Protein AF-A0A367RB56-F1 (afdb_monomer_lite)

Structure (mmCIF, N/CA/C/O backbone):
data_AF-A0A367RB56-F1
#
_entry.id   AF-A0A367RB56-F1
#
loop_
_atom_site.group_PDB
_atom_site.id
_atom_site.type_symbol
_atom_site.label_atom_id
_atom_site.label_alt_id
_atom_site.label_comp_id
_atom_site.label_asym_id
_atom_site.label_entity_id
_atom_site.label_seq_id
_atom_site.pdbx_PDB_ins_code
_atom_site.Cartn_x
_atom_site.Cartn_y
_atom_site.Cartn_z
_atom_site.occupancy
_atom_site.B_iso_or_equiv
_atom_site.auth_seq_id
_atom_site.auth_comp_id
_atom_site.auth_asym_id
_atom_site.auth_atom_id
_atom_site.pdbx_PDB_model_num
ATOM 1 N N . MET A 1 1 ? -29.519 39.371 35.992 1.00 47.78 1 MET A N 1
ATOM 2 C CA . MET A 1 1 ? -29.813 38.003 35.518 1.00 47.78 1 MET A CA 1
ATOM 3 C C . MET A 1 1 ? -28.816 37.725 34.419 1.00 47.78 1 MET A C 1
ATOM 5 O O . MET A 1 1 ? -29.099 37.953 33.251 1.00 47.78 1 MET A O 1
ATOM 9 N N . ASP A 1 2 ? -27.610 37.357 34.830 1.00 45.00 2 ASP A N 1
ATOM 10 C CA . ASP A 1 2 ? -26.538 36.986 33.920 1.00 45.00 2 ASP A CA 1
ATOM 11 C C . ASP A 1 2 ? -26.847 35.583 33.413 1.00 45.00 2 ASP A C 1
ATOM 13 O O . ASP A 1 2 ? -26.989 34.663 34.217 1.00 45.00 2 ASP A O 1
ATOM 17 N N . ASN A 1 3 ? -26.997 35.410 32.101 1.00 49.38 3 ASN A N 1
ATOM 18 C CA . ASN A 1 3 ? -27.002 34.071 31.533 1.00 49.38 3 ASN A CA 1
ATOM 19 C C . ASN A 1 3 ? -26.177 34.021 30.247 1.00 49.38 3 ASN A C 1
ATOM 21 O O . A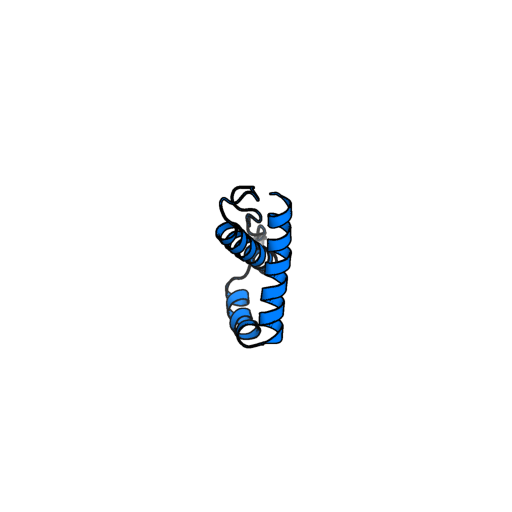SN A 1 3 ? -26.659 34.260 29.146 1.00 49.38 3 ASN A O 1
ATOM 25 N N . VAL A 1 4 ? -24.891 33.755 30.485 1.00 50.22 4 VAL A N 1
ATOM 26 C CA . VAL A 1 4 ? -24.063 32.754 29.806 1.00 50.22 4 VAL A CA 1
ATOM 27 C C . VAL A 1 4 ? -24.116 32.779 28.276 1.00 50.22 4 VAL A C 1
ATOM 29 O O . VAL A 1 4 ? -24.927 32.121 27.630 1.00 50.22 4 VAL A O 1
ATOM 32 N N . ILE A 1 5 ? -23.126 33.463 27.701 1.00 54.69 5 ILE A N 1
ATOM 33 C CA . ILE A 1 5 ? -22.627 33.192 26.353 1.00 54.69 5 ILE A CA 1
ATOM 34 C C . ILE A 1 5 ? -22.073 31.762 26.373 1.00 54.69 5 ILE A C 1
ATOM 36 O O . ILE A 1 5 ? -21.042 31.499 26.991 1.00 54.69 5 ILE A O 1
ATOM 40 N N . ALA A 1 6 ? -22.763 30.826 25.726 1.00 54.59 6 ALA A N 1
ATOM 41 C CA . ALA A 1 6 ? -22.189 29.522 25.427 1.00 54.59 6 ALA A CA 1
ATOM 42 C C . ALA A 1 6 ? -21.023 29.724 24.441 1.00 54.59 6 ALA A C 1
ATOM 44 O O . ALA A 1 6 ? -21.240 30.317 23.380 1.00 54.59 6 ALA A O 1
ATOM 45 N N . PRO A 1 7 ? -19.798 29.251 24.727 1.00 45.75 7 PRO A N 1
ATOM 46 C CA . PRO A 1 7 ? -18.762 29.234 23.713 1.00 45.75 7 PRO A CA 1
ATOM 47 C C . PRO A 1 7 ? -19.122 28.137 22.709 1.00 45.75 7 PRO A C 1
ATOM 49 O O . PRO A 1 7 ? -19.023 26.944 22.999 1.00 45.75 7 PRO A O 1
ATOM 52 N N . THR A 1 8 ? -19.556 28.535 21.515 1.00 48.00 8 THR A N 1
ATOM 53 C CA . THR A 1 8 ? -19.615 27.658 20.346 1.00 48.00 8 THR A CA 1
ATOM 54 C C . THR A 1 8 ? -18.187 27.298 19.954 1.00 48.00 8 THR A C 1
ATOM 56 O O . THR A 1 8 ? -17.585 27.884 19.058 1.00 48.00 8 THR A O 1
ATOM 59 N N . ASN A 1 9 ? -17.617 26.318 20.654 1.00 54.50 9 ASN A N 1
ATOM 60 C CA . ASN A 1 9 ? -16.356 25.706 20.274 1.00 54.50 9 ASN A CA 1
ATOM 61 C C . ASN A 1 9 ? -16.612 24.808 19.056 1.00 54.50 9 ASN A C 1
ATOM 63 O O . ASN A 1 9 ? -16.694 23.585 19.150 1.00 54.50 9 ASN A O 1
ATOM 67 N N . SER A 1 10 ? -16.821 25.439 17.900 1.00 50.00 10 SER A N 1
ATOM 68 C CA . SER A 1 10 ? -16.792 24.764 16.612 1.00 50.00 10 SER A CA 1
ATOM 69 C C . SER A 1 10 ? -15.331 24.446 16.325 1.00 50.00 10 SER A C 1
ATOM 71 O O . SER A 1 10 ? -14.608 25.210 15.687 1.00 50.00 10 SER A O 1
ATOM 73 N N . SER A 1 11 ? -14.866 23.321 16.865 1.00 52.44 11 SER A N 1
ATOM 74 C CA . SER A 1 11 ? -13.654 22.672 16.387 1.00 52.44 11 SER A CA 1
ATOM 75 C C . SER A 1 11 ? -13.943 22.177 14.973 1.00 52.44 11 SER A C 1
ATOM 77 O O . SER A 1 11 ? -14.310 21.024 14.759 1.00 52.44 11 SER A O 1
ATOM 79 N N . ILE A 1 12 ? -13.843 23.082 14.000 1.00 54.88 12 ILE A N 1
ATOM 80 C CA . ILE A 1 12 ? -13.777 22.735 12.587 1.00 54.88 12 ILE A CA 1
ATOM 81 C C . ILE A 1 12 ? -12.493 21.921 12.452 1.00 54.88 12 ILE A C 1
ATOM 83 O O . ILE A 1 12 ? -11.396 22.473 12.370 1.00 54.88 12 ILE A O 1
ATOM 87 N N . VAL A 1 13 ? -12.616 20.596 12.512 1.00 57.00 13 VAL A N 1
ATOM 88 C CA . VAL A 1 13 ? -11.519 19.685 12.204 1.00 57.00 13 VAL A CA 1
ATOM 89 C C . VAL A 1 13 ? -11.229 19.890 10.722 1.00 57.00 13 VAL A C 1
ATOM 91 O O . VAL A 1 13 ? -11.895 19.313 9.864 1.00 57.00 13 VAL A O 1
ATOM 94 N N . LYS A 1 14 ? -10.283 20.786 10.408 1.00 53.03 14 LYS A N 1
ATOM 95 C CA . LYS A 1 14 ? -9.750 20.932 9.053 1.00 53.03 14 LYS A CA 1
ATOM 96 C C . LYS A 1 14 ? -9.305 19.527 8.624 1.00 53.03 14 LYS A C 1
ATOM 98 O O . LYS A 1 14 ? -8.536 18.909 9.368 1.00 53.03 14 LYS A O 1
ATOM 103 N N . PRO A 1 15 ? -9.786 19.001 7.481 1.00 59.31 15 PRO A N 1
ATOM 104 C CA . PRO A 1 15 ? -9.302 17.732 6.965 1.00 59.31 15 PRO A CA 1
ATOM 105 C C . PRO A 1 15 ? -7.773 17.776 6.929 1.00 59.31 15 PRO A C 1
ATOM 107 O O . PRO A 1 15 ? -7.219 18.812 6.540 1.00 59.31 15 PRO A O 1
ATOM 110 N N . PRO A 1 16 ? -7.076 16.717 7.368 1.00 62.50 16 PRO A N 1
ATOM 111 C CA . PRO A 1 16 ? -5.629 16.730 7.336 1.00 62.50 16 PRO A CA 1
ATOM 112 C C . PRO A 1 16 ? -5.170 16.985 5.906 1.00 62.50 16 PRO A C 1
ATOM 114 O O . PRO A 1 16 ? -5.650 16.373 4.952 1.00 62.50 16 PRO A O 1
ATOM 117 N N . GLU A 1 17 ? -4.246 17.924 5.769 1.00 78.88 17 GLU A N 1
ATOM 118 C CA . GLU A 1 17 ? -3.645 18.275 4.493 1.00 78.88 17 GLU A CA 1
ATOM 119 C C . GLU A 1 17 ? -2.691 17.138 4.102 1.00 78.88 17 GLU A C 1
ATOM 121 O O . GLU A 1 17 ? -1.525 17.102 4.492 1.00 78.88 17 GLU A O 1
ATOM 126 N N . VAL A 1 18 ? -3.231 16.114 3.435 1.00 84.69 18 VAL A N 1
ATOM 127 C CA . VAL A 1 18 ? -2.476 14.937 2.995 1.00 84.69 18 VAL A CA 1
ATOM 128 C C . VAL A 1 18 ? -2.035 15.153 1.554 1.00 84.69 18 VAL A C 1
ATOM 130 O O . VAL A 1 18 ? -2.850 15.176 0.637 1.00 84.69 18 VAL A O 1
ATOM 133 N N . THR A 1 19 ? -0.727 15.268 1.334 1.00 90.88 19 THR A N 1
ATOM 134 C CA . THR A 1 19 ? -0.154 15.243 -0.016 1.00 90.88 19 THR A CA 1
ATOM 135 C C . THR A 1 19 ? -0.310 13.847 -0.611 1.00 90.88 19 THR A C 1
ATOM 137 O O . THR A 1 19 ? 0.283 12.901 -0.099 1.00 90.88 19 THR A O 1
ATOM 140 N N . LEU A 1 20 ? -1.089 13.720 -1.689 1.00 89.88 20 LEU A N 1
ATOM 141 C CA . LEU A 1 20 ? -1.388 12.433 -2.333 1.00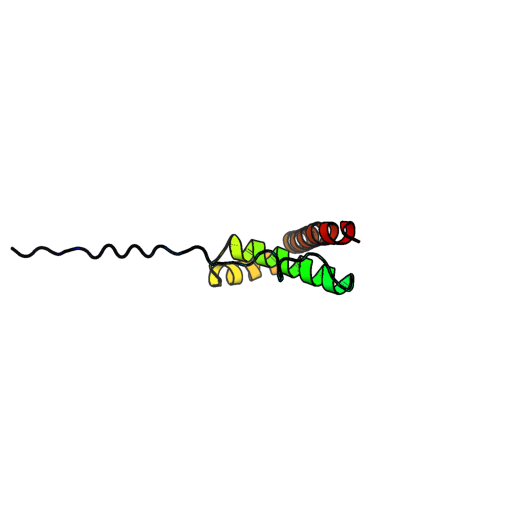 89.88 20 LEU A CA 1
ATOM 142 C C . LEU A 1 20 ? -0.359 12.030 -3.390 1.00 89.88 20 LEU A C 1
ATOM 144 O O . LEU A 1 20 ? -0.102 10.843 -3.566 1.00 89.88 20 LEU A O 1
ATOM 148 N N . VAL A 1 21 ? 0.265 13.013 -4.043 1.00 90.19 21 VAL A N 1
ATOM 149 C CA . VAL A 1 21 ? 1.326 12.803 -5.035 1.00 90.19 21 VAL A CA 1
ATOM 150 C C . VAL A 1 21 ? 2.614 13.441 -4.511 1.00 90.19 21 VAL A C 1
ATOM 152 O O . VAL A 1 21 ? 2.760 14.666 -4.554 1.00 90.19 21 VAL A O 1
ATOM 155 N N . PRO A 1 22 ? 3.550 12.647 -3.965 1.00 87.06 22 PRO A N 1
ATOM 156 C CA . PRO A 1 22 ? 4.837 13.157 -3.505 1.00 87.06 22 PRO A CA 1
ATOM 157 C C . PRO A 1 22 ? 5.578 13.893 -4.627 1.00 87.06 22 PRO A C 1
ATOM 159 O O . PRO A 1 22 ? 5.625 13.411 -5.754 1.00 87.06 22 PRO A O 1
ATOM 162 N N . ASN A 1 23 ? 6.155 15.059 -4.321 1.00 86.12 23 ASN A N 1
ATOM 163 C CA . ASN A 1 23 ? 6.895 15.903 -5.274 1.00 86.12 23 ASN A CA 1
ATOM 164 C C . ASN A 1 23 ? 6.102 16.316 -6.530 1.00 86.12 23 ASN A C 1
ATOM 166 O O . ASN A 1 23 ? 6.698 16.822 -7.477 1.00 86.12 23 ASN A O 1
ATOM 170 N N . ASN A 1 24 ? 4.781 16.095 -6.549 1.00 87.50 24 ASN A N 1
ATOM 171 C CA . ASN A 1 24 ? 3.913 16.319 -7.703 1.00 87.50 24 ASN A CA 1
ATOM 172 C C . ASN A 1 24 ? 4.439 15.680 -9.009 1.00 87.50 24 ASN A C 1
ATOM 174 O O . ASN A 1 24 ? 4.274 16.239 -10.091 1.00 87.50 24 ASN A O 1
ATOM 178 N N . SER A 1 25 ? 5.109 14.528 -8.903 1.00 85.94 25 SER A N 1
ATOM 179 C CA . SER A 1 25 ? 5.717 13.830 -10.036 1.00 85.94 25 SER A CA 1
ATOM 180 C C . SER A 1 25 ? 5.470 12.330 -9.947 1.00 85.94 25 SER A C 1
ATOM 182 O O . SER A 1 25 ? 5.545 11.739 -8.870 1.00 85.94 25 SER A O 1
ATOM 184 N N . LEU A 1 26 ? 5.202 11.723 -11.103 1.00 86.75 26 LEU A N 1
ATOM 185 C CA . LEU A 1 26 ? 5.124 10.272 -11.277 1.00 86.75 26 LEU A CA 1
ATOM 186 C C . LEU A 1 26 ? 6.390 9.705 -11.942 1.00 86.75 26 LEU A C 1
ATOM 188 O O . LEU A 1 26 ? 6.480 8.507 -12.179 1.00 86.75 26 LEU A O 1
ATOM 192 N N . LEU A 1 27 ? 7.376 10.547 -12.258 1.00 86.06 27 LEU A N 1
ATOM 193 C CA . LEU A 1 27 ? 8.633 10.090 -12.843 1.00 86.06 27 LEU A CA 1
ATOM 194 C C . LEU A 1 27 ? 9.522 9.483 -11.758 1.00 86.06 27 LEU A C 1
ATOM 196 O O . LEU A 1 27 ? 9.759 10.100 -10.717 1.00 86.06 27 LEU A O 1
ATOM 200 N N . THR A 1 28 ? 10.041 8.287 -12.024 1.00 87.38 28 THR A N 1
ATOM 201 C CA . THR A 1 28 ? 10.956 7.578 -11.125 1.00 87.38 28 THR A CA 1
ATOM 202 C C . THR A 1 28 ? 12.166 7.063 -11.883 1.00 87.38 28 THR A C 1
ATOM 204 O O . THR A 1 28 ? 12.027 6.559 -12.992 1.00 87.38 28 THR A O 1
ATOM 207 N N . GLU A 1 29 ? 13.340 7.143 -11.263 1.00 87.38 29 GLU A N 1
ATOM 208 C CA . GLU A 1 29 ? 14.619 6.779 -11.890 1.00 87.38 29 GLU A CA 1
ATOM 209 C C . GLU A 1 29 ? 14.745 5.279 -12.186 1.00 87.38 29 GLU A C 1
ATOM 211 O O . GLU A 1 29 ? 15.426 4.883 -13.127 1.00 87.38 29 GLU A O 1
ATOM 216 N N . THR A 1 30 ? 14.093 4.430 -11.384 1.00 89.56 30 THR A N 1
ATOM 217 C CA . THR A 1 30 ? 14.130 2.972 -11.542 1.00 89.56 30 THR A CA 1
ATOM 218 C C . THR A 1 30 ? 12.767 2.344 -11.235 1.00 89.56 30 THR A C 1
ATOM 220 O O . THR A 1 30 ? 11.980 2.925 -10.479 1.00 89.56 30 THR A O 1
ATOM 223 N N . PRO A 1 31 ? 12.484 1.130 -11.749 1.00 90.19 31 PRO A N 1
ATOM 224 C CA . PRO A 1 31 ? 11.258 0.402 -11.419 1.00 90.19 31 PRO A CA 1
ATOM 225 C C . PRO A 1 31 ? 11.067 0.156 -9.916 1.00 90.19 31 PRO A C 1
ATOM 227 O O . PRO A 1 31 ? 9.942 0.208 -9.430 1.00 90.19 31 PRO A O 1
ATOM 230 N N . GLU A 1 32 ? 12.151 -0.064 -9.166 1.00 92.38 32 GLU A N 1
ATOM 231 C CA . GLU A 1 32 ? 12.100 -0.248 -7.710 1.00 92.38 32 GLU A CA 1
ATOM 232 C C . GLU A 1 32 ? 11.620 1.030 -7.002 1.00 92.38 32 GLU A C 1
ATOM 234 O O . GLU A 1 32 ? 10.722 0.982 -6.161 1.00 92.38 32 GLU A O 1
ATOM 239 N N . VAL A 1 33 ? 12.134 2.197 -7.407 1.00 90.56 33 VAL A N 1
ATOM 240 C CA . VAL A 1 33 ? 11.660 3.494 -6.891 1.00 90.56 33 VAL A CA 1
ATOM 241 C C . VAL A 1 33 ? 10.190 3.720 -7.266 1.00 90.56 33 VAL A C 1
ATOM 243 O O . VAL A 1 33 ? 9.401 4.144 -6.419 1.00 90.56 33 VAL A O 1
ATOM 246 N N . GLY A 1 34 ? 9.790 3.364 -8.490 1.00 91.06 34 GLY A N 1
ATOM 247 C CA . GLY A 1 34 ? 8.386 3.366 -8.921 1.00 91.06 34 GLY A CA 1
ATOM 248 C C . GLY A 1 34 ? 7.497 2.483 -8.046 1.00 91.06 34 GLY A C 1
ATOM 249 O O . GLY A 1 34 ? 6.404 2.886 -7.638 1.00 91.06 34 GLY A O 1
ATOM 250 N N . ARG A 1 35 ? 7.979 1.292 -7.680 1.00 93.12 35 ARG A N 1
ATOM 251 C CA . ARG A 1 35 ? 7.247 0.360 -6.818 1.00 93.12 35 ARG A CA 1
ATOM 252 C C . ARG A 1 35 ? 7.071 0.920 -5.411 1.00 93.12 35 ARG A C 1
ATOM 254 O O . ARG A 1 35 ? 5.973 0.849 -4.858 1.00 93.12 35 ARG A O 1
ATOM 261 N N . GLN A 1 36 ? 8.116 1.517 -4.847 1.00 93.62 36 GLN A N 1
ATOM 262 C CA . GLN A 1 36 ? 8.054 2.170 -3.538 1.00 93.62 36 GLN A CA 1
ATOM 263 C C . GLN A 1 36 ? 7.115 3.386 -3.546 1.00 93.62 36 GLN A C 1
ATOM 265 O O . GLN A 1 36 ? 6.354 3.584 -2.591 1.00 93.62 36 GLN A O 1
ATOM 270 N N . LEU A 1 37 ? 7.109 4.168 -4.631 1.00 93.06 37 LEU A N 1
ATOM 271 C CA . LEU A 1 37 ? 6.186 5.288 -4.808 1.00 93.06 37 LEU A CA 1
ATOM 272 C C . LEU A 1 37 ? 4.726 4.813 -4.866 1.00 93.06 37 LEU A C 1
ATOM 274 O O . LEU A 1 37 ? 3.888 5.368 -4.155 1.00 93.06 37 LEU A O 1
ATOM 278 N N . ALA A 1 38 ? 4.438 3.736 -5.602 1.00 93.81 38 ALA A N 1
ATOM 279 C CA . ALA A 1 38 ? 3.110 3.119 -5.645 1.00 93.81 38 ALA A CA 1
ATOM 280 C C . ALA A 1 38 ? 2.628 2.668 -4.252 1.00 93.81 38 ALA A C 1
ATOM 282 O O . ALA A 1 38 ? 1.496 2.953 -3.858 1.00 93.81 38 ALA A O 1
ATOM 283 N N . VAL A 1 39 ? 3.499 2.031 -3.456 1.00 95.38 39 VAL A N 1
ATOM 284 C CA . VAL A 1 39 ? 3.182 1.656 -2.061 1.00 95.38 39 VAL A CA 1
ATOM 285 C C . VAL A 1 39 ? 2.866 2.894 -1.222 1.00 95.38 39 VAL A C 1
ATOM 287 O O . VAL A 1 39 ? 1.920 2.894 -0.428 1.00 95.38 39 VAL A O 1
ATOM 290 N N . LYS A 1 40 ? 3.660 3.958 -1.372 1.00 94.06 40 LYS A N 1
ATOM 291 C CA . LYS A 1 40 ? 3.460 5.208 -0.635 1.00 94.06 40 LYS A CA 1
ATOM 292 C C . LYS A 1 40 ? 2.121 5.851 -0.991 1.00 94.06 40 LYS A C 1
ATOM 294 O O . LYS A 1 40 ? 1.391 6.224 -0.076 1.00 94.06 40 LYS A O 1
ATOM 299 N N . MET A 1 41 ? 1.780 5.939 -2.273 1.00 94.19 41 MET A N 1
ATOM 300 C CA . MET A 1 41 ? 0.511 6.510 -2.733 1.00 94.19 41 MET A CA 1
ATOM 301 C C . MET A 1 41 ? -0.693 5.709 -2.231 1.00 94.19 41 MET A C 1
ATOM 303 O O . MET A 1 41 ? -1.588 6.298 -1.624 1.00 94.19 41 MET A O 1
ATOM 307 N N . ALA A 1 42 ? -0.655 4.376 -2.323 1.00 94.62 42 ALA A N 1
ATOM 308 C CA . ALA A 1 42 ? -1.704 3.520 -1.762 1.00 94.62 42 ALA A CA 1
ATOM 309 C C . ALA A 1 42 ? -1.930 3.789 -0.257 1.00 94.62 42 ALA A C 1
ATOM 311 O O . ALA A 1 42 ? -3.063 3.935 0.203 1.00 94.62 42 ALA A O 1
ATOM 312 N N . ARG A 1 43 ? -0.853 3.938 0.527 1.00 93.62 43 ARG A N 1
ATOM 313 C CA . ARG A 1 43 ? -0.942 4.266 1.964 1.00 93.62 43 ARG A CA 1
ATOM 314 C C . ARG A 1 43 ? -1.475 5.677 2.230 1.00 93.62 43 ARG A C 1
ATOM 316 O O . ARG A 1 43 ? -2.147 5.883 3.241 1.00 93.62 43 ARG A O 1
ATOM 323 N N . LEU A 1 44 ? -1.167 6.644 1.366 1.00 93.94 44 LEU A N 1
ATOM 324 C CA . LEU A 1 44 ? -1.651 8.022 1.491 1.00 93.94 44 LEU A CA 1
ATOM 325 C C . LEU A 1 44 ? -3.162 8.108 1.274 1.00 93.94 44 LEU A C 1
ATOM 327 O O . LEU A 1 44 ? -3.819 8.843 2.009 1.00 93.94 44 LEU A O 1
ATOM 331 N N . ILE A 1 45 ? -3.720 7.303 0.366 1.00 93.62 45 ILE A N 1
ATOM 332 C CA . ILE A 1 45 ? -5.174 7.172 0.211 1.00 93.62 45 ILE A CA 1
ATOM 333 C C . ILE A 1 45 ? -5.811 6.659 1.507 1.00 93.62 45 ILE A C 1
ATOM 335 O O . ILE A 1 45 ? -6.743 7.282 2.002 1.00 93.62 45 ILE A O 1
ATOM 339 N N . ILE A 1 46 ? -5.258 5.613 2.133 1.00 93.12 46 ILE A N 1
ATOM 340 C CA . ILE A 1 46 ? -5.775 5.108 3.421 1.00 93.12 46 ILE A CA 1
ATOM 341 C C . ILE A 1 46 ? -5.698 6.174 4.524 1.00 93.12 46 ILE A C 1
ATOM 343 O O . ILE A 1 46 ? -6.622 6.311 5.328 1.00 93.12 46 ILE A O 1
ATOM 347 N N . LYS A 1 47 ? -4.611 6.955 4.560 1.00 92.12 47 LYS A N 1
ATOM 348 C CA . LYS A 1 47 ? -4.453 8.071 5.504 1.00 92.12 47 LYS A CA 1
ATOM 349 C C . LYS A 1 47 ? -5.468 9.191 5.254 1.00 92.12 47 LYS A C 1
ATOM 351 O O . LYS A 1 47 ? -5.930 9.797 6.215 1.00 92.12 47 LYS A O 1
ATOM 356 N N . LEU A 1 48 ? -5.806 9.464 3.995 1.00 92.81 48 LEU A N 1
ATOM 357 C CA . LEU A 1 48 ? -6.839 10.429 3.627 1.00 92.81 48 LEU A CA 1
ATOM 358 C C . LEU A 1 48 ? -8.231 9.937 4.049 1.00 92.81 48 LEU A C 1
ATOM 360 O O . LEU A 1 48 ? -8.992 10.699 4.638 1.00 92.81 48 LEU A O 1
ATOM 364 N N . THR A 1 49 ? -8.561 8.673 3.769 1.00 92.25 49 THR A N 1
ATOM 365 C CA . THR A 1 49 ? -9.892 8.106 4.049 1.00 92.25 49 THR A CA 1
ATOM 366 C C . THR A 1 49 ? -10.133 7.866 5.535 1.00 92.25 49 THR A C 1
ATOM 368 O O . THR A 1 49 ? -11.259 8.000 6.006 1.00 92.25 49 THR A O 1
ATOM 371 N N . GLN A 1 50 ? -9.085 7.504 6.279 1.00 93.56 50 GLN A N 1
ATOM 372 C CA . GLN A 1 50 ? -9.121 7.354 7.728 1.00 93.56 50 GLN A CA 1
ATOM 373 C C . GLN A 1 50 ? -8.017 8.222 8.341 1.00 93.56 50 GLN A C 1
ATOM 375 O O . GLN A 1 50 ? -6.884 7.749 8.454 1.00 93.56 50 GLN A O 1
ATOM 380 N N . PRO A 1 51 ? -8.310 9.476 8.728 1.00 90.44 51 PRO A N 1
ATOM 381 C CA . PRO A 1 51 ? -7.309 10.398 9.264 1.00 90.44 51 PRO A CA 1
ATOM 382 C C . PRO A 1 51 ? -6.829 10.022 10.673 1.00 90.44 51 PRO A C 1
ATOM 384 O O . PRO A 1 51 ? -5.688 10.328 11.027 1.00 90.44 51 PRO A O 1
ATOM 387 N N . ASP A 1 52 ? -7.645 9.293 11.433 1.00 92.19 52 ASP A N 1
ATOM 388 C CA . ASP A 1 52 ? -7.352 8.828 12.789 1.00 92.19 52 ASP A CA 1
ATOM 389 C C . ASP A 1 52 ? -6.281 7.722 12.786 1.00 92.19 52 ASP A C 1
ATOM 391 O O . ASP A 1 52 ? -6.446 6.661 12.1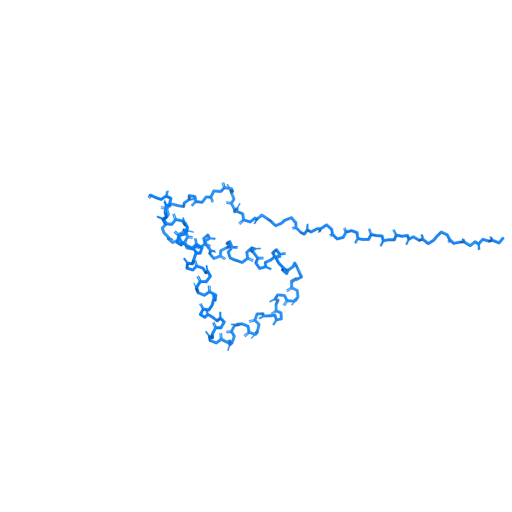78 1.00 92.19 52 ASP A O 1
ATOM 395 N N . GLU A 1 53 ? -5.152 7.983 13.442 1.00 92.38 53 GLU A N 1
ATOM 396 C CA . GLU A 1 53 ? -4.036 7.042 13.517 1.00 92.38 53 GLU A CA 1
ATOM 397 C C . GLU A 1 53 ? -4.325 5.828 14.395 1.00 92.38 53 GLU A C 1
ATOM 399 O O . GLU A 1 53 ? -3.953 4.715 14.016 1.00 92.38 53 GLU A O 1
ATOM 404 N N . GLU A 1 54 ? -5.029 6.012 15.510 1.00 94.12 54 GLU A N 1
ATOM 405 C CA . GLU A 1 54 ? -5.347 4.922 16.430 1.00 94.12 54 GLU A CA 1
ATOM 406 C C . GLU A 1 54 ? -6.243 3.896 15.739 1.00 94.12 54 GLU A C 1
ATOM 408 O O . GLU A 1 54 ? -5.966 2.694 15.780 1.00 94.12 54 GLU A O 1
ATOM 413 N N . LYS A 1 55 ? -7.243 4.366 14.984 1.00 94.69 55 LYS A N 1
ATOM 414 C CA . LYS A 1 55 ? -8.093 3.487 14.165 1.00 94.69 55 LYS A CA 1
ATOM 415 C C . LYS A 1 55 ? -7.303 2.742 13.096 1.00 94.69 55 LYS A C 1
ATOM 417 O O . LYS A 1 55 ? -7.541 1.556 12.882 1.00 94.69 55 LYS A O 1
ATOM 422 N N . ARG A 1 56 ? -6.352 3.394 12.415 1.00 93.94 56 ARG A N 1
ATOM 423 C CA . ARG A 1 56 ? -5.504 2.707 11.419 1.00 93.94 56 ARG A CA 1
ATOM 424 C C . ARG A 1 56 ? -4.625 1.635 12.059 1.00 93.94 56 ARG A C 1
ATOM 426 O O . ARG A 1 56 ? -4.423 0.592 11.439 1.00 93.94 56 ARG A O 1
ATOM 433 N N . ASN A 1 57 ? -4.119 1.878 13.267 1.00 93.94 57 ASN A N 1
ATOM 434 C CA . ASN A 1 57 ? -3.323 0.897 14.001 1.00 93.94 57 ASN A CA 1
ATOM 435 C C . ASN A 1 57 ? -4.173 -0.317 14.392 1.00 93.94 57 ASN A C 1
ATOM 437 O O . ASN A 1 57 ? -3.763 -1.438 14.119 1.00 93.94 57 ASN A O 1
ATOM 441 N N . GLN A 1 58 ? -5.391 -0.106 14.898 1.00 94.56 58 GLN A N 1
ATOM 442 C CA . GLN A 1 58 ? -6.329 -1.197 15.201 1.00 94.56 58 GLN A CA 1
ATOM 443 C C . GLN A 1 58 ? -6.690 -2.023 13.954 1.00 94.56 58 GLN A C 1
ATOM 445 O O . GLN A 1 58 ? -6.713 -3.250 13.993 1.00 94.56 58 GLN A O 1
ATOM 450 N N . LEU A 1 59 ? -6.932 -1.367 12.813 1.00 93.81 59 LEU A N 1
ATOM 451 C CA . LEU A 1 59 ? -7.245 -2.057 11.555 1.00 93.81 59 LEU A CA 1
ATOM 452 C C . LEU A 1 59 ? -6.062 -2.869 11.007 1.00 93.81 59 LEU A C 1
ATOM 454 O O . LEU A 1 59 ? -6.278 -3.823 10.258 1.00 93.81 59 LEU A O 1
ATOM 458 N N . ARG A 1 60 ? -4.823 -2.515 11.370 1.00 92.75 60 ARG A N 1
ATOM 459 C CA . ARG A 1 60 ? -3.614 -3.220 10.924 1.00 92.75 60 ARG A CA 1
ATOM 460 C C . ARG A 1 60 ? -3.535 -4.647 11.435 1.00 92.75 60 ARG A C 1
ATOM 462 O O . ARG A 1 60 ? -3.108 -5.516 10.678 1.00 92.75 60 ARG A O 1
ATOM 469 N N . ASP A 1 61 ? -4.004 -4.891 12.649 1.00 93.38 61 ASP A N 1
ATOM 470 C CA . ASP A 1 61 ? -4.060 -6.241 13.208 1.00 93.38 61 ASP A CA 1
ATOM 471 C C . ASP A 1 61 ? -5.075 -7.118 12.464 1.00 93.38 61 ASP A C 1
ATOM 473 O O . ASP A 1 61 ? -4.876 -8.324 12.339 1.00 93.38 61 ASP A O 1
ATOM 477 N N . VAL A 1 62 ? -6.128 -6.511 11.907 1.00 94.38 62 VAL A N 1
ATOM 478 C CA . VAL A 1 62 ? -7.133 -7.217 11.104 1.00 94.38 62 VAL A CA 1
ATOM 479 C C . VAL A 1 62 ? -6.554 -7.596 9.743 1.00 94.38 62 VAL A C 1
ATOM 481 O O . VAL A 1 62 ? -6.403 -8.779 9.444 1.00 94.38 62 VAL A O 1
ATOM 484 N N . TYR A 1 63 ? -6.177 -6.611 8.919 1.00 93.00 63 TYR A N 1
ATOM 485 C CA . TYR A 1 63 ? -5.750 -6.910 7.546 1.00 93.00 63 TYR A CA 1
ATOM 486 C C . TYR A 1 63 ? -4.372 -7.576 7.472 1.00 93.00 63 TYR A C 1
ATOM 488 O O . TYR A 1 63 ? -4.068 -8.235 6.481 1.00 93.00 63 TYR A O 1
ATOM 496 N N . GLY A 1 64 ? -3.525 -7.406 8.493 1.00 93.94 64 GLY A N 1
ATOM 497 C CA . GLY A 1 64 ? -2.199 -8.021 8.554 1.00 93.94 64 GLY A CA 1
ATOM 498 C C . GLY A 1 64 ? -2.230 -9.533 8.783 1.00 93.94 64 GLY A C 1
ATOM 499 O O . GLY A 1 64 ? -1.265 -10.209 8.434 1.00 93.94 64 GLY A O 1
ATOM 500 N N . ASN A 1 65 ? -3.331 -10.058 9.329 1.00 94.81 65 ASN A N 1
ATOM 501 C CA . ASN A 1 65 ? -3.510 -11.479 9.635 1.00 94.81 65 ASN A CA 1
ATOM 502 C C . ASN A 1 65 ? -4.542 -12.173 8.725 1.00 94.81 65 ASN A C 1
ATOM 504 O O . ASN A 1 65 ? -4.809 -13.360 8.896 1.00 94.81 65 ASN A O 1
ATOM 508 N N . ASP A 1 66 ? -5.108 -11.460 7.747 1.00 97.56 66 ASP A N 1
ATOM 509 C CA . ASP A 1 66 ? -6.081 -11.995 6.794 1.00 97.56 66 ASP A CA 1
ATOM 510 C C . ASP A 1 66 ? -5.446 -12.157 5.402 1.00 97.56 66 ASP A C 1
ATOM 512 O O . ASP A 1 66 ? -5.052 -11.188 4.751 1.00 97.56 66 ASP A O 1
ATOM 516 N N . ALA A 1 67 ? -5.361 -13.400 4.917 1.00 96.56 67 ALA A N 1
ATOM 517 C CA . ALA A 1 67 ? -4.724 -13.713 3.638 1.00 96.56 67 ALA A CA 1
ATOM 518 C C . ALA A 1 67 ? -5.399 -13.030 2.434 1.00 96.56 67 ALA A C 1
ATOM 520 O O . ALA A 1 67 ? -4.711 -12.605 1.503 1.00 96.56 67 ALA A O 1
ATOM 521 N N . MET A 1 68 ? -6.729 -12.905 2.434 1.00 97.31 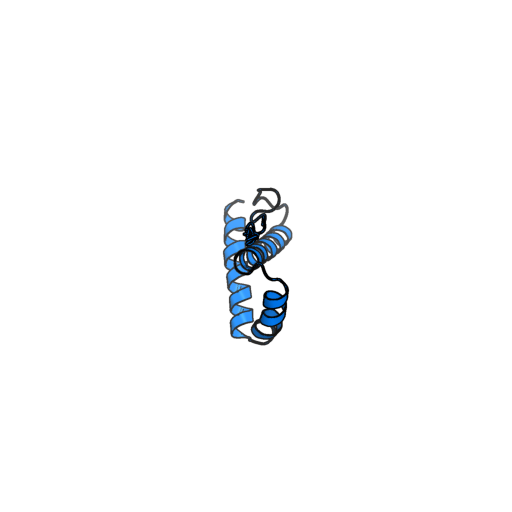68 MET A N 1
ATOM 522 C CA . MET A 1 68 ? -7.457 -12.253 1.342 1.00 97.31 68 MET A CA 1
ATOM 523 C C . MET A 1 68 ? -7.212 -10.748 1.353 1.00 97.31 68 MET A C 1
ATOM 525 O O . MET A 1 68 ? -7.015 -10.149 0.292 1.00 97.31 68 MET A O 1
ATOM 529 N N . MET A 1 69 ? -7.139 -10.140 2.538 1.00 96.56 69 MET A N 1
ATOM 530 C CA . MET A 1 69 ? -6.794 -8.724 2.656 1.00 96.56 69 MET A CA 1
ATOM 531 C C . MET A 1 69 ? -5.341 -8.451 2.253 1.00 96.56 69 MET A C 1
ATOM 533 O O . MET A 1 69 ? -5.085 -7.466 1.560 1.00 96.56 69 MET A O 1
ATOM 537 N N . LEU A 1 70 ? -4.394 -9.334 2.588 1.00 95.94 70 LEU A N 1
ATOM 538 C CA . LEU A 1 70 ? -3.005 -9.218 2.125 1.00 95.94 70 LEU A CA 1
ATOM 539 C C . LEU A 1 70 ? -2.902 -9.283 0.593 1.00 95.94 70 LEU A C 1
ATOM 541 O O . LEU A 1 70 ? -2.172 -8.492 -0.013 1.00 95.94 70 LEU A O 1
ATOM 545 N N . ILE A 1 71 ? -3.674 -10.163 -0.053 1.00 97.12 71 ILE A N 1
ATOM 546 C CA . ILE A 1 71 ? -3.773 -10.203 -1.519 1.00 97.12 71 ILE A CA 1
ATOM 547 C C . ILE A 1 71 ? -4.380 -8.899 -2.053 1.00 97.12 71 ILE A C 1
ATOM 549 O O . ILE A 1 71 ? -3.844 -8.330 -3.005 1.00 97.12 71 ILE A O 1
ATOM 553 N N . ALA A 1 72 ? -5.445 -8.383 -1.434 1.00 96.69 72 ALA A N 1
ATOM 554 C CA . ALA A 1 72 ? -6.083 -7.129 -1.842 1.00 96.69 72 ALA A CA 1
ATOM 555 C C . ALA A 1 72 ? -5.135 -5.919 -1.737 1.00 96.69 72 ALA A C 1
ATOM 557 O O . ALA A 1 72 ? -5.114 -5.064 -2.630 1.00 96.69 72 ALA A O 1
ATOM 558 N N . VAL A 1 73 ? -4.287 -5.873 -0.703 1.00 95.69 73 VAL A N 1
ATOM 559 C CA . VAL A 1 73 ? -3.205 -4.881 -0.593 1.00 95.69 73 VAL A CA 1
ATOM 560 C C . VAL A 1 73 ? -2.242 -5.031 -1.772 1.00 95.69 73 VAL A C 1
ATOM 562 O O . VAL A 1 73 ? -1.941 -4.046 -2.446 1.00 95.69 73 VAL A O 1
ATOM 565 N N . GLY A 1 74 ? -1.812 -6.256 -2.082 1.00 96.31 74 GLY A N 1
ATOM 566 C CA . GLY A 1 74 ? -0.958 -6.537 -3.239 1.00 96.31 74 GLY A CA 1
ATOM 567 C C . GLY A 1 74 ? -1.552 -6.044 -4.565 1.00 96.31 74 GLY A C 1
ATOM 568 O O . GLY A 1 74 ? -0.854 -5.372 -5.330 1.00 96.31 74 GLY A O 1
ATOM 569 N N . GLN A 1 75 ? -2.840 -6.313 -4.802 1.00 9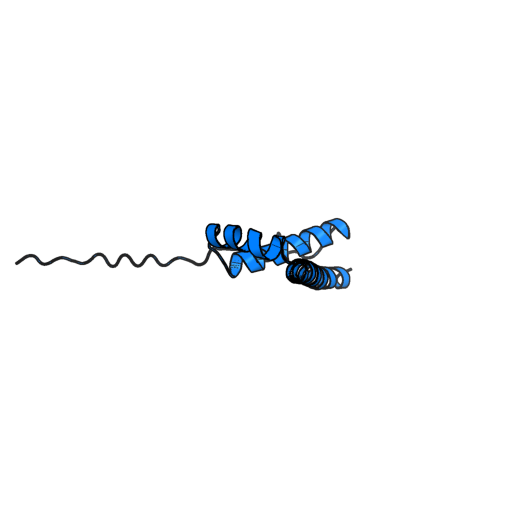6.81 75 GLN A N 1
ATOM 570 C CA . GLN A 1 75 ? -3.578 -5.883 -5.999 1.00 96.81 75 GLN A CA 1
ATOM 571 C C . GLN A 1 75 ? -3.700 -4.359 -6.097 1.00 96.81 75 GLN A C 1
ATOM 573 O O . GLN A 1 75 ? -3.502 -3.785 -7.170 1.00 96.81 75 GLN A O 1
ATOM 578 N N . THR A 1 76 ? -3.952 -3.689 -4.970 1.00 95.56 76 THR A N 1
ATOM 579 C CA . THR A 1 76 ? -3.996 -2.220 -4.907 1.00 95.56 76 THR A CA 1
ATOM 580 C C . THR A 1 76 ? -2.667 -1.624 -5.363 1.00 95.56 76 THR A C 1
ATOM 582 O O . THR A 1 76 ? -2.627 -0.812 -6.284 1.00 95.56 76 THR A O 1
ATOM 585 N N . VAL A 1 77 ? -1.551 -2.084 -4.787 1.00 95.44 77 VAL A N 1
ATOM 586 C CA . VAL A 1 77 ? -0.230 -1.559 -5.160 1.00 95.44 77 VAL A CA 1
ATOM 587 C C . VAL A 1 77 ? 0.131 -1.945 -6.600 1.00 95.44 77 VAL A C 1
ATOM 589 O O . VAL A 1 77 ? 0.806 -1.184 -7.286 1.00 95.44 77 VAL A O 1
ATOM 592 N N . ALA A 1 78 ? -0.270 -3.124 -7.089 1.00 94.94 78 ALA A N 1
ATOM 593 C CA . ALA A 1 78 ? -0.055 -3.512 -8.488 1.00 94.94 78 ALA A CA 1
ATOM 594 C C . ALA A 1 78 ? -0.778 -2.572 -9.468 1.00 94.94 78 ALA A C 1
ATOM 596 O O . ALA A 1 78 ? -0.188 -2.171 -10.470 1.00 94.94 78 ALA A O 1
ATOM 597 N N . THR A 1 79 ? -2.007 -2.168 -9.140 1.00 94.12 79 THR A N 1
ATOM 598 C CA . THR A 1 79 ? -2.798 -1.221 -9.942 1.00 94.12 79 THR A CA 1
ATOM 599 C C . THR A 1 79 ? -2.151 0.162 -9.970 1.00 94.12 79 THR A C 1
ATOM 601 O O . THR A 1 79 ? -1.971 0.730 -11.045 1.00 94.12 79 THR A O 1
ATOM 604 N N . GLU A 1 80 ? -1.720 0.669 -8.813 1.00 91.00 80 GLU A N 1
ATOM 605 C CA . GLU A 1 80 ? -0.964 1.926 -8.728 1.00 91.00 80 GLU A CA 1
ATOM 606 C C . GLU A 1 80 ? 0.339 1.845 -9.536 1.00 91.00 80 GLU A C 1
ATOM 608 O O . GLU A 1 80 ? 0.646 2.732 -10.329 1.00 91.00 80 GLU A O 1
ATOM 613 N N . PHE A 1 81 ? 1.084 0.740 -9.401 1.00 92.12 81 PHE A N 1
ATOM 614 C CA . PHE A 1 81 ? 2.348 0.536 -10.109 1.00 92.12 81 PHE A CA 1
ATOM 615 C C . PHE A 1 81 ? 2.183 0.516 -11.637 1.00 92.12 81 PHE A C 1
ATOM 617 O O . PHE A 1 81 ? 2.996 1.100 -12.357 1.00 92.12 81 PHE A O 1
ATOM 624 N N . ALA A 1 82 ? 1.104 -0.093 -12.137 1.00 90.12 82 ALA A N 1
ATOM 625 C CA . ALA A 1 82 ? 0.799 -0.137 -13.565 1.00 90.12 82 ALA A CA 1
ATOM 626 C C . ALA A 1 82 ? 0.626 1.265 -14.181 1.00 90.12 82 ALA A C 1
ATOM 628 O O . ALA A 1 82 ? 0.938 1.460 -15.359 1.00 90.12 82 ALA A O 1
ATOM 629 N N . THR A 1 83 ? 0.178 2.252 -13.401 1.00 82.50 83 THR A N 1
ATOM 630 C CA . THR A 1 83 ? 0.069 3.650 -13.845 1.00 82.50 83 THR A CA 1
ATOM 631 C C . THR A 1 83 ? 1.444 4.252 -14.147 1.00 82.50 83 THR A C 1
ATOM 633 O O . THR A 1 83 ? 1.599 4.907 -15.174 1.00 82.50 83 THR A O 1
ATOM 636 N N . PHE A 1 84 ? 2.466 3.960 -13.335 1.00 73.56 84 PHE A N 1
ATOM 637 C CA . PHE A 1 84 ? 3.829 4.470 -13.548 1.00 73.56 84 PHE A CA 1
ATOM 638 C C . PHE A 1 84 ? 4.506 3.865 -14.777 1.00 73.56 84 PHE A C 1
ATOM 640 O O . PHE A 1 84 ? 5.171 4.574 -15.528 1.00 73.56 84 PHE A O 1
ATOM 647 N N . THR A 1 85 ? 4.303 2.568 -15.027 1.00 63.25 85 THR A N 1
ATOM 648 C CA . THR A 1 85 ? 4.935 1.878 -16.168 1.00 63.25 85 THR A CA 1
ATOM 649 C C . THR A 1 85 ? 4.479 2.392 -17.536 1.00 63.25 85 THR A C 1
ATOM 651 O O . THR A 1 85 ? 5.164 2.156 -18.522 1.00 63.25 85 THR A O 1
ATOM 654 N N . LYS A 1 86 ? 3.348 3.106 -17.610 1.00 59.47 86 LYS A N 1
ATOM 655 C CA . LYS A 1 86 ? 2.825 3.691 -18.857 1.00 59.47 86 LYS A CA 1
ATOM 656 C C . LYS A 1 86 ? 3.432 5.056 -19.200 1.00 59.47 86 LYS A C 1
ATOM 658 O O . LYS A 1 86 ? 3.176 5.558 -20.288 1.00 59.47 86 LYS A O 1
ATOM 663 N N . CYS A 1 87 ? 4.172 5.670 -18.277 1.00 51.78 87 CYS A N 1
ATOM 664 C CA . CYS A 1 87 ? 4.784 6.987 -18.464 1.00 51.78 87 CYS A CA 1
ATOM 665 C C . CYS A 1 87 ? 6.259 6.928 -18.907 1.00 51.78 87 CYS A C 1
ATOM 667 O O . CYS A 1 87 ? 6.894 7.980 -18.966 1.00 51.78 87 CYS A O 1
ATOM 669 N N . LEU A 1 88 ? 6.790 5.732 -19.193 1.00 48.25 88 LEU A N 1
ATOM 670 C CA . LEU A 1 88 ? 8.137 5.493 -19.727 1.00 48.25 88 LEU A CA 1
ATOM 671 C C . LEU A 1 88 ? 8.106 5.224 -21.234 1.00 48.25 88 LEU A C 1
ATOM 673 O O . LEU A 1 88 ? 7.152 4.552 -21.687 1.00 48.25 88 LEU A O 1
#

Int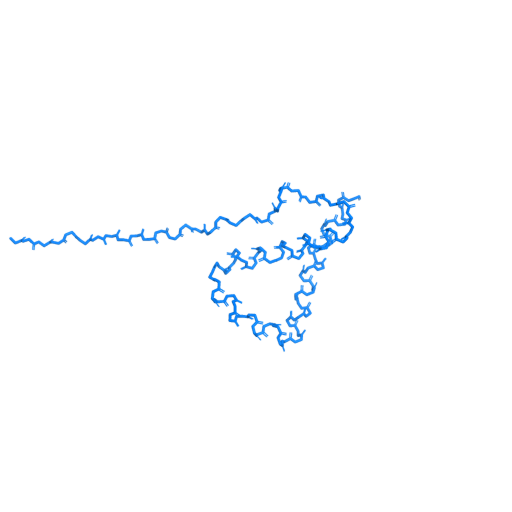erPro domains:
  IPR021111 Hexameric tyrosine-coordinated heme protein (HTHP) [PF11534] (24-84)
  IPR038125 HTHP domain superfamily [G3DSA:6.10.80.10] (21-87)

Sequence (88 aa):
MDNVIAPTNSSIVKPPEVTLVPNNSLLTETPEVGRQLAVKMARLIIKLTQPDEEKRNQLRDVYGNDAMMLIAVGQTVATEFATFTKCL

Radius of gyration: 19.62 Å; chains: 1; bounding box: 44×52×55 Å

Organism: NCBI:txid1356359

pLDDT: mean 83.18, std 16.93, range [45.0, 97.56]

Secondary structure (DSSP, 8-state):
-------------PPP---SSGGG----SSHHHHHHHHHHHHHHHHHHH---HHHHHHHHHHHHS-HHHHHHHHHHHHHHHHHHHTT-

Foldseek 3Di:
DDDDDDPPPPPPVDQPPQDLQVVVDLDDPDLVRLLVNLLVNLVSVVCNVPVDPVVVVVCCVVLVPDPVSVVVSVVSSVVSSVVSVVVD